Protein AF-A0A9E3IB87-F1 (afdb_monomer_lite)

Foldseek 3Di:
DVVVVVCVVCVVVVNNVPDDDDPDDDLLVVLLPDQAEEECDPVSQVSNVVSVHHYAHPDPPGPPPPPPPDDDDDD

Secondary structure (DSSP, 8-state):
-HHHHHHHHHHHTT-GGG-----SS-HHHHHHH-S-EEES-HHHHHHHHHTT--EEETTTT--------------

Radius of gyration: 16.28 Å; chains: 1; bounding box: 44×37×33 Å

pLDDT: mean 77.24, std 18.48, range [36.44, 95.69]

Structure (mmCIF, N/CA/C/O backbone):
data_AF-A0A9E3IB87-F1
#
_entry.id   AF-A0A9E3IB87-F1
#
loop_
_atom_site.group_PDB
_atom_site.id
_atom_site.type_symbol
_atom_site.label_atom_id
_atom_site.label_alt_id
_atom_site.label_comp_id
_atom_site.label_asym_id
_atom_site.label_entity_id
_atom_site.label_seq_id
_atom_site.pdbx_PDB_ins_code
_atom_site.Cartn_x
_atom_site.Cartn_y
_atom_site.Cartn_z
_atom_site.occupancy
_atom_site.B_iso_or_equiv
_atom_site.auth_seq_id
_atom_site.auth_comp_id
_atom_site.auth_asym_id
_atom_site.auth_atom_id
_atom_site.pdbx_PDB_model_num
ATOM 1 N N . ASP A 1 1 ? 11.068 -8.109 13.195 1.00 86.75 1 ASP A N 1
ATOM 2 C CA . ASP A 1 1 ? 9.920 -8.829 12.621 1.00 86.75 1 ASP A CA 1
ATOM 3 C C . ASP A 1 1 ? 8.864 -7.822 12.177 1.00 86.75 1 ASP A C 1
ATOM 5 O O . ASP A 1 1 ? 8.259 -7.160 13.017 1.00 86.75 1 ASP A O 1
ATOM 9 N N . TRP A 1 2 ? 8.716 -7.640 10.863 1.00 89.88 2 TRP A N 1
ATOM 10 C CA . TRP A 1 2 ? 7.732 -6.713 10.298 1.00 89.88 2 TRP A CA 1
ATOM 11 C C . TRP A 1 2 ? 6.298 -7.224 10.437 1.00 89.88 2 TRP A C 1
ATOM 13 O O . TRP A 1 2 ? 5.403 -6.402 10.615 1.00 89.88 2 TRP A O 1
ATOM 23 N N . ARG A 1 3 ? 6.081 -8.549 10.450 1.00 89.94 3 ARG A N 1
ATOM 24 C CA . ARG A 1 3 ? 4.740 -9.135 10.597 1.00 89.94 3 ARG A CA 1
ATOM 25 C C . ARG A 1 3 ? 4.129 -8.735 11.931 1.00 89.94 3 ARG A C 1
ATOM 27 O O . ARG A 1 3 ? 3.040 -8.169 11.968 1.00 89.94 3 ARG A O 1
ATOM 34 N N . ARG A 1 4 ? 4.886 -8.940 13.014 1.00 93.25 4 ARG A N 1
ATOM 35 C CA . ARG A 1 4 ? 4.457 -8.573 14.369 1.00 93.25 4 ARG A CA 1
ATOM 36 C C . ARG A 1 4 ? 4.166 -7.079 14.490 1.00 93.25 4 ARG A C 1
ATOM 38 O O . ARG A 1 4 ? 3.111 -6.695 14.969 1.00 93.25 4 ARG A O 1
ATOM 45 N N . ARG A 1 5 ? 5.072 -6.233 13.991 1.00 94.19 5 ARG A N 1
ATOM 46 C CA . ARG A 1 5 ? 4.914 -4.775 14.082 1.00 94.19 5 ARG A CA 1
ATOM 47 C C . ARG A 1 5 ? 3.667 -4.271 13.349 1.00 94.19 5 ARG A C 1
ATOM 49 O O . ARG A 1 5 ? 3.007 -3.369 13.849 1.00 94.19 5 ARG A O 1
ATOM 56 N N . ILE A 1 6 ? 3.357 -4.829 12.178 1.00 93.38 6 ILE A N 1
ATOM 57 C CA . ILE A 1 6 ? 2.154 -4.469 11.414 1.00 93.38 6 ILE A CA 1
ATOM 58 C C . ILE A 1 6 ? 0.895 -4.942 12.144 1.00 93.38 6 ILE A C 1
ATOM 60 O O 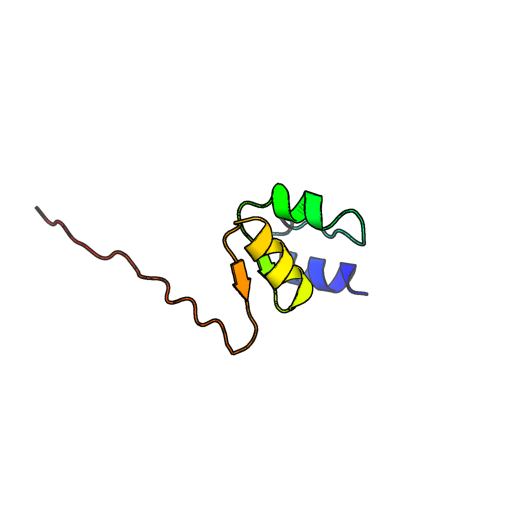. ILE A 1 6 ? -0.046 -4.163 12.264 1.00 93.38 6 ILE A O 1
ATOM 64 N N . ALA A 1 7 ? 0.900 -6.163 12.688 1.00 93.56 7 ALA A N 1
ATOM 65 C CA . ALA A 1 7 ? -0.217 -6.687 13.471 1.00 93.56 7 ALA A CA 1
ATOM 66 C C . ALA A 1 7 ? -0.508 -5.832 14.719 1.00 93.56 7 ALA A C 1
ATOM 68 O O . ALA A 1 7 ? -1.662 -5.488 14.962 1.00 93.56 7 ALA A O 1
ATOM 69 N N . ASP A 1 8 ? 0.529 -5.419 15.456 1.00 95.62 8 ASP A N 1
ATOM 70 C CA . ASP A 1 8 ? 0.388 -4.565 16.644 1.00 95.62 8 ASP A CA 1
ATOM 71 C C . ASP A 1 8 ? -0.250 -3.207 16.292 1.00 95.62 8 ASP A C 1
ATOM 73 O O . ASP A 1 8 ? -1.156 -2.734 16.981 1.00 95.62 8 ASP A O 1
ATOM 77 N N . ILE A 1 9 ? 0.191 -2.587 15.190 1.00 95.06 9 ILE A N 1
ATOM 78 C CA . ILE A 1 9 ? -0.357 -1.309 14.708 1.00 95.06 9 ILE A CA 1
ATOM 79 C C . ILE A 1 9 ? -1.804 -1.486 14.232 1.00 95.06 9 ILE A C 1
ATOM 81 O O . ILE A 1 9 ? -2.661 -0.682 14.591 1.00 95.06 9 ILE A O 1
ATOM 85 N N . ALA A 1 10 ? -2.093 -2.533 13.455 1.00 94.50 10 ALA A N 1
ATOM 86 C CA . ALA A 1 10 ? -3.438 -2.808 12.953 1.00 94.50 10 ALA A CA 1
ATOM 87 C C . ALA A 1 10 ? -4.429 -3.060 14.098 1.00 94.50 10 ALA A C 1
ATOM 89 O O . ALA A 1 10 ? -5.539 -2.525 14.074 1.00 94.50 10 ALA A O 1
ATOM 90 N N . HIS A 1 11 ? -3.996 -3.782 15.137 1.00 95.69 11 HIS A N 1
ATOM 91 C CA . HIS A 1 11 ? -4.786 -4.009 16.342 1.00 95.69 11 HIS A CA 1
ATOM 92 C C . HIS A 1 11 ? -5.048 -2.701 17.094 1.00 95.69 11 HIS A C 1
ATOM 94 O O . HIS A 1 11 ? -6.190 -2.409 17.439 1.00 95.69 11 HIS A O 1
ATOM 100 N N . ALA A 1 12 ? -4.018 -1.876 17.300 1.00 95.38 12 ALA A N 1
ATOM 101 C CA . ALA A 1 12 ? -4.163 -0.583 17.968 1.00 95.38 12 ALA A CA 1
ATOM 102 C C . ALA A 1 12 ? -5.103 0.387 17.225 1.00 95.38 12 ALA A C 1
ATOM 104 O O . ALA A 1 12 ? -5.697 1.256 17.856 1.00 95.38 12 ALA A O 1
ATOM 105 N N . GLN A 1 13 ? -5.237 0.247 15.903 1.00 94.19 13 GLN A N 1
ATOM 106 C CA . GLN A 1 13 ? -6.138 1.051 15.069 1.00 94.19 13 GLN A CA 1
ATOM 107 C C . GLN A 1 13 ? -7.494 0.373 14.792 1.00 94.19 13 GLN A C 1
ATOM 109 O O . GLN A 1 13 ? -8.340 0.973 14.136 1.00 94.19 13 GLN A O 1
ATOM 114 N N . GLY A 1 14 ? -7.718 -0.856 15.275 1.00 94.81 14 GLY A N 1
ATOM 115 C CA . GLY A 1 14 ? -8.978 -1.586 15.095 1.00 94.81 14 GLY A CA 1
ATOM 116 C C . GLY A 1 14 ? -9.277 -2.007 13.651 1.00 94.81 14 GLY A C 1
ATOM 117 O O . GLY A 1 14 ? -10.443 -2.096 13.283 1.00 94.81 14 GLY A O 1
ATOM 118 N N . VAL A 1 15 ? -8.247 -2.234 12.829 1.00 95.38 15 VAL A N 1
ATOM 119 C CA . VAL A 1 15 ? -8.380 -2.570 11.392 1.00 95.38 15 VAL A CA 1
ATOM 120 C C . VAL A 1 15 ? -7.744 -3.912 11.023 1.00 95.38 15 VAL A C 1
ATOM 122 O O . VAL A 1 15 ? -7.456 -4.163 9.856 1.00 95.38 15 VAL A O 1
ATOM 125 N N . SER A 1 16 ? -7.472 -4.775 12.003 1.00 92.19 16 SER A N 1
ATOM 126 C CA . SER A 1 16 ? -6.777 -6.053 11.788 1.00 92.19 16 SER A CA 1
ATOM 127 C C . SER A 1 16 ? -7.458 -6.973 10.772 1.00 92.19 16 SER A C 1
ATOM 129 O O . SER A 1 16 ? -6.780 -7.732 10.092 1.00 92.19 16 SER A O 1
ATOM 131 N N . ASP A 1 17 ? -8.779 -6.893 10.642 1.00 93.12 17 ASP A N 1
ATOM 132 C CA . ASP A 1 17 ? -9.605 -7.627 9.676 1.00 93.12 17 ASP A CA 1
ATOM 133 C C . ASP A 1 17 ? -9.491 -7.094 8.235 1.00 93.12 17 ASP A C 1
ATOM 135 O O . ASP A 1 17 ? -10.007 -7.703 7.300 1.00 93.12 17 ASP A O 1
ATOM 139 N N . ARG A 1 18 ? -8.817 -5.955 8.046 1.00 92.56 18 ARG A N 1
ATOM 140 C CA . ARG A 1 18 ? -8.666 -5.256 6.761 1.00 92.56 18 ARG A CA 1
ATOM 141 C C . ARG A 1 18 ? -7.209 -5.092 6.329 1.00 92.56 18 ARG A C 1
ATOM 143 O O . ARG A 1 18 ? -6.943 -4.349 5.383 1.00 92.56 18 ARG A O 1
ATOM 150 N N . VAL A 1 19 ? -6.268 -5.723 7.034 1.00 92.38 19 VAL A N 1
ATOM 151 C CA . VAL A 1 19 ? -4.8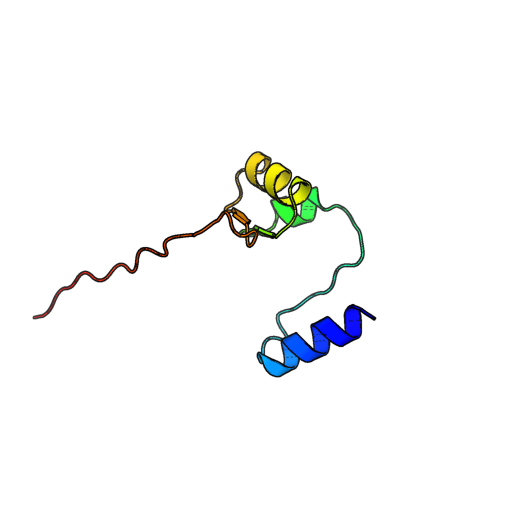29 -5.602 6.772 1.00 92.38 19 VAL A CA 1
ATOM 152 C C . VAL A 1 19 ? -4.253 -6.958 6.392 1.00 92.38 19 VAL A C 1
ATOM 154 O O . VAL A 1 19 ? -4.075 -7.829 7.238 1.00 92.38 19 VAL A O 1
ATOM 157 N N . ASP A 1 20 ? -3.872 -7.086 5.125 1.00 91.44 20 ASP A N 1
ATOM 158 C CA . ASP A 1 20 ? -3.117 -8.226 4.617 1.00 91.44 20 ASP A CA 1
ATOM 159 C C . ASP A 1 20 ? -1.641 -7.855 4.452 1.00 91.44 20 ASP A C 1
ATOM 161 O O . ASP A 1 20 ? -1.299 -6.824 3.865 1.00 91.44 20 ASP A O 1
ATOM 165 N N . LEU A 1 21 ? -0.746 -8.714 4.945 1.00 89.75 21 LEU A N 1
ATOM 166 C CA . LEU A 1 21 ? 0.690 -8.577 4.719 1.00 89.75 21 LEU A CA 1
ATOM 167 C C . LEU A 1 21 ? 1.145 -9.522 3.611 1.00 89.75 21 LEU A C 1
ATOM 169 O O . LEU A 1 21 ? 1.178 -10.740 3.785 1.00 89.75 21 LEU A O 1
ATOM 173 N N . ILE A 1 22 ? 1.563 -8.935 2.497 1.00 89.38 22 ILE A N 1
ATOM 174 C CA . ILE A 1 22 ? 2.070 -9.651 1.330 1.00 89.38 22 ILE A CA 1
ATOM 175 C C . ILE A 1 22 ? 3.594 -9.487 1.288 1.00 89.38 22 ILE A C 1
ATOM 177 O O . ILE A 1 22 ? 4.099 -8.372 1.186 1.00 89.38 22 ILE A O 1
ATOM 181 N N . ASP A 1 23 ? 4.327 -10.597 1.376 1.00 82.50 23 ASP A N 1
ATOM 182 C CA . ASP A 1 23 ? 5.799 -10.638 1.415 1.00 82.50 23 ASP A CA 1
ATOM 183 C C . ASP A 1 23 ? 6.360 -11.176 0.086 1.00 82.50 23 ASP A C 1
ATOM 185 O O . ASP A 1 23 ? 7.031 -12.205 0.034 1.00 82.50 23 ASP A O 1
ATOM 189 N N . GLY A 1 24 ? 5.984 -10.517 -1.016 1.00 81.88 24 GLY A N 1
ATOM 190 C CA . GLY A 1 24 ? 6.371 -10.880 -2.385 1.00 81.88 24 GLY A CA 1
ATOM 191 C C . GLY A 1 24 ? 5.193 -11.178 -3.319 1.00 81.88 24 GLY A C 1
ATOM 192 O O . GLY A 1 24 ? 4.036 -11.207 -2.910 1.00 81.88 24 GLY A O 1
ATOM 193 N N . GLY A 1 25 ? 5.490 -11.385 -4.603 1.00 84.31 25 GLY A N 1
ATOM 194 C CA . GLY A 1 25 ? 4.494 -11.591 -5.659 1.00 84.31 25 GLY A CA 1
ATOM 195 C C . GLY A 1 25 ? 4.617 -10.575 -6.795 1.00 84.31 25 GLY A C 1
ATOM 196 O O . GLY A 1 25 ? 5.620 -9.874 -6.913 1.00 84.31 25 GLY A O 1
ATOM 197 N N . ASP A 1 26 ? 3.592 -10.516 -7.644 1.00 86.25 26 ASP A N 1
ATOM 198 C CA . ASP A 1 26 ? 3.526 -9.603 -8.788 1.00 86.25 26 ASP A CA 1
ATOM 199 C C . ASP A 1 26 ? 2.894 -8.271 -8.359 1.00 86.25 26 ASP A C 1
ATOM 201 O O . ASP A 1 26 ? 1.672 -8.140 -8.227 1.00 86.25 26 ASP A O 1
ATOM 205 N N . LEU A 1 27 ? 3.758 -7.289 -8.103 1.00 83.44 27 LEU A N 1
ATOM 206 C CA . LEU A 1 27 ? 3.367 -5.953 -7.671 1.00 83.44 27 LEU A CA 1
ATOM 207 C C . LEU A 1 27 ? 2.466 -5.249 -8.695 1.00 83.44 27 LEU A C 1
ATOM 209 O O . LEU A 1 27 ? 1.516 -4.574 -8.298 1.00 83.44 27 LEU A O 1
ATOM 213 N N . ASP A 1 28 ? 2.720 -5.428 -9.990 1.00 85.00 28 ASP A N 1
ATOM 214 C CA . ASP A 1 28 ? 1.962 -4.763 -11.050 1.00 85.00 28 ASP A CA 1
ATOM 215 C C . ASP A 1 28 ? 0.513 -5.250 -11.049 1.00 85.00 28 ASP A C 1
ATOM 217 O O . ASP A 1 28 ? -0.423 -4.451 -11.134 1.00 85.00 28 ASP A O 1
ATOM 221 N N . ARG A 1 29 ? 0.300 -6.556 -10.845 1.00 86.81 29 ARG A N 1
ATOM 222 C CA . ARG A 1 29 ? -1.049 -7.123 -10.683 1.00 86.81 29 ARG A CA 1
ATOM 223 C C . ARG A 1 29 ? -1.754 -6.616 -9.432 1.00 86.81 29 ARG A C 1
ATOM 225 O O . ARG A 1 29 ? -2.963 -6.374 -9.481 1.00 86.81 29 ARG A O 1
ATOM 232 N N . LEU A 1 30 ? -1.030 -6.460 -8.324 1.00 86.94 30 LEU A N 1
ATOM 233 C CA . LEU A 1 30 ? -1.591 -5.917 -7.084 1.00 86.94 30 LEU A CA 1
ATOM 234 C C . LEU A 1 30 ? -2.032 -4.461 -7.281 1.00 86.94 30 LEU A C 1
ATOM 236 O O . LEU A 1 30 ? -3.168 -4.115 -6.960 1.00 86.94 30 LEU A O 1
ATOM 240 N N . ILE A 1 31 ? -1.183 -3.633 -7.893 1.00 85.75 31 ILE A N 1
ATOM 241 C CA . ILE A 1 31 ? -1.478 -2.229 -8.209 1.00 85.75 31 ILE A CA 1
ATOM 242 C C . ILE A 1 31 ? -2.649 -2.121 -9.193 1.00 85.75 31 ILE A C 1
ATOM 244 O O . ILE A 1 31 ? -3.569 -1.333 -8.976 1.00 85.75 31 ILE A O 1
ATOM 248 N N . ALA A 1 32 ? -2.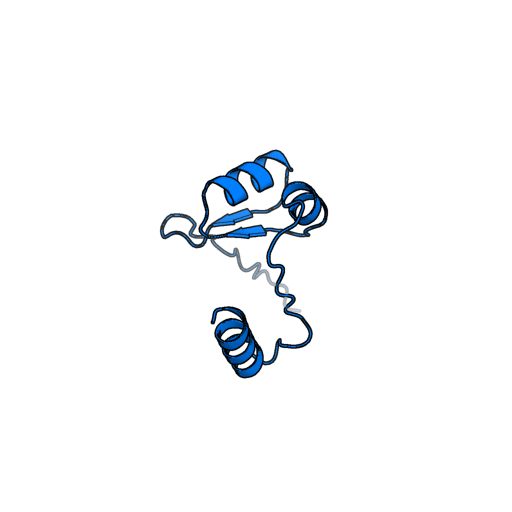671 -2.936 -10.250 1.00 85.94 32 ALA A N 1
ATOM 249 C CA . ALA A 1 32 ? -3.737 -2.919 -11.250 1.00 85.94 32 ALA A CA 1
ATOM 250 C C . ALA A 1 32 ? -5.119 -3.227 -10.648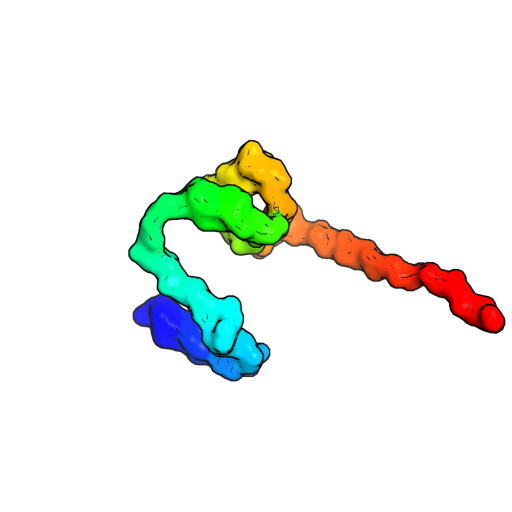 1.00 85.94 32 ALA A C 1
ATOM 252 O O . ALA A 1 32 ? -6.133 -2.689 -11.105 1.00 85.94 32 ALA A O 1
ATOM 253 N N . ARG A 1 33 ? -5.175 -4.055 -9.599 1.00 86.75 33 ARG A N 1
ATOM 254 C CA . ARG A 1 33 ? -6.415 -4.392 -8.884 1.00 86.75 33 ARG A CA 1
ATOM 255 C C . ARG A 1 33 ? -6.725 -3.460 -7.714 1.00 86.75 33 ARG A C 1
ATOM 257 O O . ARG A 1 33 ? -7.845 -3.494 -7.211 1.00 86.75 33 ARG A O 1
ATOM 264 N N . ALA A 1 34 ? -5.781 -2.620 -7.301 1.00 87.44 34 ALA A N 1
ATOM 265 C CA . ALA A 1 34 ? -5.996 -1.657 -6.236 1.00 87.44 34 ALA A CA 1
ATOM 266 C C . ALA A 1 34 ? -6.967 -0.543 -6.670 1.00 87.44 34 ALA A C 1
ATOM 268 O O . ALA A 1 34 ? -7.008 -0.127 -7.836 1.00 87.44 34 ALA A O 1
ATOM 269 N N . VAL A 1 35 ? -7.735 -0.041 -5.700 1.00 88.12 35 VAL A N 1
ATOM 270 C CA . VAL A 1 35 ? -8.574 1.162 -5.857 1.00 88.12 35 VAL A CA 1
ATOM 271 C C . VAL A 1 35 ? -7.705 2.426 -5.862 1.00 88.12 35 VAL A C 1
ATOM 273 O O . VAL A 1 35 ? -8.003 3.388 -6.561 1.00 88.12 35 VAL A O 1
ATOM 276 N N . GLY A 1 36 ? -6.593 2.397 -5.130 1.00 85.94 36 GLY A N 1
ATOM 277 C CA . GLY A 1 36 ? -5.578 3.441 -5.083 1.00 85.94 36 GLY A CA 1
ATOM 278 C C . GLY A 1 36 ? -4.353 2.945 -4.322 1.00 85.94 36 GLY A C 1
ATOM 279 O O . GLY A 1 36 ? -4.414 1.917 -3.645 1.00 85.94 36 GLY A O 1
ATOM 280 N N . VAL A 1 37 ? -3.236 3.653 -4.453 1.00 86.81 37 VAL A N 1
ATOM 281 C CA . VAL A 1 37 ? -1.952 3.258 -3.863 1.00 86.81 37 VAL A CA 1
ATOM 282 C C . VAL A 1 37 ? -1.439 4.369 -2.959 1.00 86.81 37 VAL A C 1
ATOM 284 O O . VAL A 1 37 ? -1.243 5.501 -3.395 1.00 86.81 37 VAL A O 1
ATOM 287 N N . VAL A 1 38 ? -1.188 4.037 -1.694 1.00 87.25 38 VAL A N 1
ATOM 288 C CA . VAL A 1 38 ? -0.471 4.906 -0.756 1.00 87.25 38 VAL A CA 1
ATOM 289 C C . VAL A 1 38 ? 0.932 4.345 -0.593 1.00 87.25 38 VAL A C 1
ATOM 291 O O . VAL A 1 38 ? 1.092 3.186 -0.219 1.00 87.25 38 VAL A O 1
ATOM 294 N N . THR A 1 39 ? 1.959 5.129 -0.903 1.00 85.88 39 THR A N 1
ATOM 295 C CA . THR A 1 39 ? 3.343 4.641 -0.861 1.00 85.88 39 THR A CA 1
ATOM 296 C C . THR A 1 39 ? 4.319 5.725 -0.428 1.00 85.88 39 THR A C 1
ATOM 298 O O . THR A 1 39 ? 4.052 6.911 -0.553 1.00 85.88 39 THR A O 1
ATOM 301 N N . VAL A 1 40 ? 5.470 5.323 0.100 1.00 81.81 40 VAL A N 1
ATOM 302 C CA . VAL A 1 40 ? 6.638 6.201 0.300 1.00 81.81 40 VAL A CA 1
ATOM 303 C C . VAL A 1 40 ? 7.748 5.901 -0.714 1.00 81.81 40 VAL A C 1
ATOM 305 O O . VAL A 1 40 ? 8.810 6.514 -0.675 1.00 81.81 40 VAL A O 1
ATOM 308 N N . ASN A 1 41 ? 7.521 4.932 -1.605 1.00 78.69 41 ASN A N 1
ATOM 309 C CA . ASN A 1 41 ? 8.501 4.421 -2.552 1.00 78.69 41 ASN A CA 1
ATOM 310 C C . ASN A 1 41 ? 8.292 5.018 -3.954 1.00 78.69 41 ASN A C 1
ATOM 312 O O . ASN A 1 41 ? 7.162 5.121 -4.434 1.00 78.69 41 ASN A O 1
ATOM 316 N N . SER A 1 42 ? 9.390 5.366 -4.627 1.00 74.88 42 SER A N 1
ATOM 317 C CA . SER A 1 42 ? 9.384 5.969 -5.964 1.00 74.88 42 SER A CA 1
ATOM 318 C C . SER A 1 42 ? 9.016 4.985 -7.076 1.00 74.88 42 SER A C 1
ATOM 320 O O . SER A 1 42 ? 8.283 5.361 -7.986 1.00 74.88 42 SER A O 1
ATOM 322 N N . THR A 1 43 ? 9.463 3.728 -7.001 1.00 80.75 43 THR A N 1
ATOM 323 C CA . THR A 1 43 ? 9.161 2.696 -8.005 1.00 80.75 43 THR A CA 1
ATOM 324 C C . THR A 1 43 ? 7.682 2.344 -7.978 1.00 80.75 43 THR A C 1
ATOM 326 O O . THR A 1 43 ? 7.014 2.416 -9.001 1.00 80.75 43 THR A O 1
ATOM 329 N N . VAL A 1 44 ? 7.142 2.063 -6.789 1.00 80.38 44 VAL A N 1
ATOM 330 C CA . VAL A 1 44 ? 5.711 1.763 -6.614 1.00 80.38 44 VAL A CA 1
ATOM 331 C C . VAL A 1 44 ? 4.850 2.955 -7.044 1.00 80.38 44 VAL A C 1
ATOM 333 O O . VAL A 1 44 ? 3.826 2.775 -7.700 1.00 80.38 44 VAL A O 1
ATOM 336 N N . GLY A 1 45 ? 5.274 4.175 -6.696 1.00 78.31 45 GLY A N 1
ATOM 337 C CA . GLY A 1 45 ? 4.571 5.396 -7.077 1.00 78.31 45 GLY A CA 1
ATOM 338 C C . GLY A 1 45 ? 4.527 5.590 -8.592 1.00 78.31 45 GLY A C 1
ATOM 339 O O . GLY A 1 45 ? 3.456 5.836 -9.141 1.00 78.31 45 GLY A O 1
ATOM 340 N N . LEU A 1 46 ? 5.663 5.419 -9.276 1.00 79.12 46 LEU A N 1
ATOM 341 C CA . LEU A 1 46 ? 5.736 5.529 -10.731 1.00 79.12 46 LEU A CA 1
ATOM 342 C C . LEU A 1 46 ? 4.909 4.439 -11.425 1.00 79.12 46 LEU A C 1
ATOM 344 O O . LEU A 1 46 ? 4.130 4.752 -12.320 1.00 79.12 46 LEU A O 1
ATOM 348 N N . THR A 1 47 ? 5.012 3.185 -10.982 1.00 81.81 47 THR A N 1
ATOM 349 C CA . THR A 1 47 ? 4.219 2.072 -11.525 1.00 81.81 47 THR A CA 1
ATOM 350 C C . THR A 1 47 ? 2.718 2.318 -11.376 1.00 81.81 47 THR A C 1
ATOM 352 O O . THR A 1 47 ? 1.956 2.092 -12.313 1.00 81.81 47 THR A O 1
ATOM 355 N N . ALA A 1 48 ? 2.270 2.835 -10.230 1.00 79.50 48 ALA A N 1
ATOM 356 C CA . ALA A 1 48 ? 0.859 3.129 -10.009 1.00 79.50 48 ALA A CA 1
ATOM 357 C C . ALA A 1 48 ? 0.350 4.315 -10.847 1.00 79.50 48 ALA A C 1
ATOM 359 O O . ALA A 1 48 ? -0.777 4.261 -11.343 1.00 79.50 48 ALA A O 1
ATOM 360 N N . LEU A 1 49 ? 1.187 5.332 -11.086 1.00 78.75 49 LEU A N 1
ATOM 361 C CA . LEU A 1 49 ? 0.879 6.407 -12.036 1.00 78.75 49 LEU A CA 1
ATOM 362 C C . LEU A 1 49 ? 0.752 5.876 -13.469 1.00 78.75 49 LEU A C 1
ATOM 364 O O . LEU A 1 49 ? -0.206 6.214 -14.162 1.00 78.75 49 LEU A O 1
ATOM 368 N N . LEU A 1 50 ? 1.678 5.014 -13.901 1.00 83.06 50 LEU A N 1
ATOM 369 C CA . LEU A 1 50 ? 1.628 4.378 -15.222 1.00 83.06 50 LEU A CA 1
ATOM 370 C C . LEU A 1 50 ? 0.390 3.485 -15.384 1.00 83.06 50 LEU A C 1
ATOM 372 O O . LEU A 1 50 ? -0.193 3.431 -16.463 1.00 83.06 50 LEU A O 1
ATOM 376 N N . ALA A 1 51 ? -0.060 2.845 -14.303 1.00 84.12 51 ALA A N 1
ATOM 377 C CA . ALA A 1 51 ? -1.294 2.062 -14.261 1.00 84.12 51 ALA A CA 1
ATOM 378 C C . ALA A 1 51 ? -2.578 2.917 -14.145 1.00 84.12 51 ALA A C 1
ATOM 380 O O . ALA A 1 51 ? -3.658 2.364 -13.922 1.00 84.12 51 ALA A O 1
ATOM 381 N N . ALA A 1 52 ? -2.470 4.248 -14.266 1.00 83.00 52 ALA A N 1
ATOM 382 C CA . ALA A 1 52 ? -3.563 5.214 -14.130 1.00 83.00 52 ALA A CA 1
ATOM 383 C C . ALA A 1 52 ? -4.356 5.073 -12.816 1.00 83.00 52 ALA A C 1
ATOM 385 O O . ALA A 1 52 ? -5.568 5.296 -12.767 1.00 83.00 52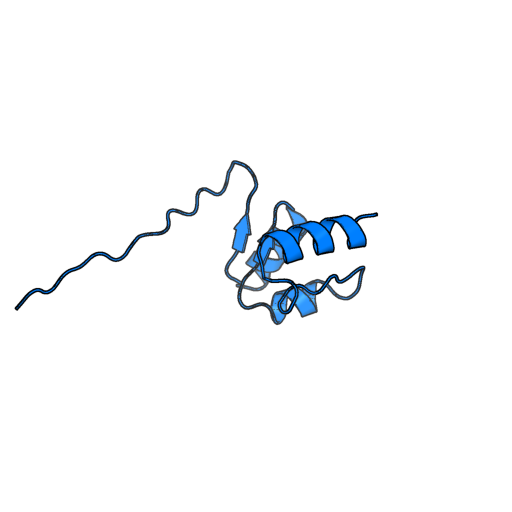 ALA A O 1
ATOM 386 N N . LYS A 1 53 ? -3.676 4.687 -11.730 1.00 85.25 53 LYS A N 1
ATOM 387 C CA . LYS A 1 53 ? -4.283 4.562 -10.404 1.00 85.25 53 LYS A CA 1
ATOM 388 C C . LYS A 1 53 ? -4.128 5.856 -9.609 1.00 85.25 53 LYS A C 1
ATOM 390 O O . LYS A 1 53 ? -3.098 6.516 -9.719 1.00 85.25 53 LYS A O 1
ATOM 395 N N . PRO A 1 54 ? -5.106 6.216 -8.760 1.00 85.31 54 PRO A N 1
ATOM 396 C CA . PRO A 1 54 ? -4.918 7.274 -7.775 1.00 85.31 54 PRO A CA 1
ATOM 397 C C . PRO A 1 54 ? -3.743 6.935 -6.843 1.00 85.31 54 PRO A C 1
ATOM 399 O O . PRO A 1 54 ? -3.748 5.878 -6.208 1.00 85.31 54 PRO A O 1
ATOM 402 N N . VAL A 1 55 ? -2.744 7.821 -6.755 1.00 84.19 55 VAL A N 1
ATOM 403 C CA . VAL A 1 55 ? -1.549 7.637 -5.910 1.00 84.19 55 VAL A CA 1
ATOM 404 C C . VAL A 1 55 ? -1.425 8.760 -4.888 1.00 84.19 55 VAL A C 1
ATOM 406 O O . VAL A 1 55 ? -1.468 9.937 -5.241 1.00 84.19 55 VAL A O 1
ATOM 409 N N . ILE A 1 56 ? -1.190 8.395 -3.628 1.00 83.81 56 ILE A N 1
ATOM 410 C CA . ILE A 1 56 ? -0.788 9.318 -2.563 1.00 83.81 56 ILE A CA 1
ATOM 411 C C . ILE A 1 56 ? 0.614 8.922 -2.103 1.00 83.81 56 ILE A C 1
ATOM 413 O O . ILE A 1 56 ? 0.855 7.783 -1.710 1.00 83.81 56 ILE A O 1
ATOM 417 N N . SER A 1 57 ? 1.550 9.865 -2.151 1.00 79.44 57 SER A N 1
ATOM 418 C CA . SER A 1 57 ? 2.939 9.624 -1.753 1.00 79.44 57 SER A CA 1
ATOM 419 C C . SER A 1 57 ? 3.206 10.205 -0.370 1.00 79.44 57 SER A C 1
ATOM 421 O O . SER A 1 57 ? 3.398 11.400 -0.241 1.00 79.44 57 SER A O 1
ATOM 423 N N . CYS A 1 58 ? 3.279 9.407 0.688 1.00 67.69 58 CYS A N 1
ATOM 424 C CA . CYS A 1 58 ? 3.501 9.941 2.042 1.00 67.69 58 CYS A CA 1
ATOM 425 C C . CYS A 1 58 ? 4.940 10.436 2.308 1.00 67.6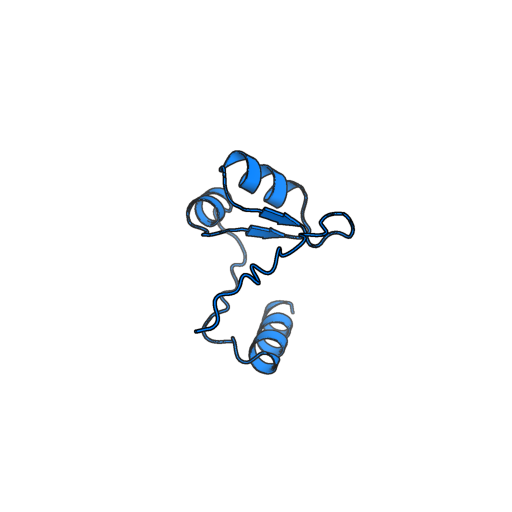9 58 CYS A C 1
ATOM 427 O O . CYS A 1 58 ? 5.272 10.763 3.448 1.00 67.69 58 CYS A O 1
ATOM 429 N N . SER A 1 59 ? 5.803 10.520 1.287 1.00 56.19 59 SER A N 1
ATOM 430 C CA . SER A 1 59 ? 7.023 11.329 1.376 1.00 56.19 59 SER A CA 1
ATOM 431 C C . SER A 1 59 ? 6.648 12.801 1.604 1.00 56.19 59 SER A C 1
ATOM 433 O O . SER A 1 59 ? 5.572 13.241 1.201 1.00 56.19 59 SER A O 1
ATOM 435 N N . ALA A 1 60 ? 7.525 13.592 2.229 1.00 52.88 60 ALA A N 1
ATOM 436 C CA . ALA A 1 60 ? 7.266 14.990 2.614 1.00 52.88 60 ALA A CA 1
ATOM 437 C C . ALA A 1 60 ? 6.813 15.936 1.467 1.00 52.88 60 ALA A C 1
ATOM 439 O O . ALA A 1 60 ? 6.524 17.104 1.707 1.00 52.88 60 ALA A O 1
ATOM 440 N N . GLN A 1 61 ? 6.748 15.448 0.226 1.00 50.25 61 GLN A N 1
ATOM 441 C CA . GLN A 1 61 ? 6.378 16.188 -0.975 1.00 50.25 61 GLN A CA 1
ATOM 442 C C . GLN A 1 61 ? 4.913 16.009 -1.416 1.00 50.25 61 GLN A C 1
ATOM 444 O O . GLN A 1 61 ? 4.484 16.781 -2.269 1.00 50.25 61 GLN A O 1
ATOM 449 N N . ASN A 1 62 ? 4.120 15.066 -0.881 1.00 41.19 62 ASN A N 1
ATOM 450 C CA . ASN A 1 62 ? 2.716 14.918 -1.311 1.00 41.19 62 ASN A CA 1
ATOM 451 C C . ASN A 1 62 ? 1.729 15.392 -0.242 1.00 41.19 62 ASN A C 1
ATOM 453 O O . ASN A 1 62 ? 1.178 14.633 0.556 1.00 41.19 62 ASN A O 1
ATOM 457 N N . ARG A 1 63 ? 1.488 16.700 -0.251 1.00 36.44 63 ARG A N 1
ATOM 458 C CA . ARG A 1 63 ? 0.412 17.318 0.516 1.00 36.44 63 ARG A CA 1
ATOM 459 C C . ARG A 1 63 ? -0.877 17.205 -0.300 1.00 36.44 63 ARG A C 1
ATOM 461 O O . ARG A 1 63 ? -1.238 18.131 -1.022 1.00 36.44 63 ARG A O 1
ATOM 468 N N . VAL A 1 64 ? -1.565 16.066 -0.207 1.00 45.53 64 VAL A N 1
ATOM 469 C CA . VAL A 1 64 ? -2.927 15.941 -0.745 1.00 45.53 64 VAL A CA 1
ATOM 470 C C . VAL A 1 64 ? -3.826 16.871 0.066 1.00 45.53 64 VAL A C 1
ATOM 472 O O . VAL A 1 64 ? -4.164 16.600 1.216 1.00 45.53 64 VAL A O 1
ATOM 475 N N . ALA A 1 65 ? -4.172 18.011 -0.528 1.00 41.72 65 ALA A N 1
ATOM 476 C CA . ALA A 1 65 ? -5.237 18.864 -0.037 1.00 41.72 65 ALA A CA 1
ATOM 477 C C . ALA A 1 65 ? -6.553 18.100 -0.220 1.00 41.72 65 ALA A C 1
ATOM 479 O O . ALA A 1 65 ? -7.118 18.066 -1.312 1.00 41.72 65 ALA A O 1
ATOM 480 N N . LEU A 1 66 ? -7.022 17.450 0.845 1.00 39.50 66 LEU A N 1
ATOM 481 C CA . LEU A 1 66 ? -8.397 16.977 0.916 1.00 39.50 66 LEU A CA 1
ATOM 482 C C . LEU A 1 66 ? -9.291 18.217 0.869 1.00 39.50 66 LEU A C 1
ATOM 484 O O . LEU A 1 66 ? -9.412 18.957 1.845 1.00 39.50 66 LEU A O 1
ATOM 488 N N . ARG A 1 67 ? -9.867 18.487 -0.303 1.00 36.84 67 ARG A N 1
ATOM 489 C CA . ARG A 1 67 ? -10.906 19.497 -0.470 1.00 36.84 67 ARG A CA 1
ATOM 490 C C . ARG A 1 67 ? -12.147 18.955 0.234 1.00 36.84 67 ARG A C 1
ATOM 492 O O . ARG A 1 67 ? -12.849 18.115 -0.318 1.00 36.84 67 ARG A O 1
ATOM 499 N N . ALA A 1 68 ? -12.372 19.388 1.472 1.00 43.97 68 ALA A N 1
ATOM 500 C CA . ALA A 1 68 ? -13.657 19.207 2.126 1.00 43.97 68 ALA A CA 1
ATOM 501 C C . ALA A 1 68 ? -14.702 19.942 1.277 1.00 43.97 68 ALA A C 1
ATOM 503 O O . ALA A 1 68 ? -14.656 21.163 1.142 1.00 43.97 68 ALA A O 1
ATOM 504 N N . THR A 1 69 ? -15.604 19.198 0.643 1.00 43.16 69 THR A N 1
ATOM 505 C CA . THR A 1 69 ? -16.827 19.760 0.074 1.00 43.16 69 THR A CA 1
ATOM 506 C C . THR A 1 69 ? -17.740 20.120 1.237 1.00 43.16 69 THR A C 1
ATOM 508 O O . THR A 1 69 ? -18.503 19.287 1.722 1.00 43.16 69 THR A O 1
ATOM 511 N N . SER A 1 70 ? -17.609 21.346 1.729 1.00 57.47 70 SER A N 1
ATOM 512 C CA . SER A 1 70 ? -18.630 22.000 2.535 1.00 57.47 70 SER A CA 1
ATOM 513 C C . SER A 1 70 ? -19.364 22.980 1.634 1.00 57.47 70 SER A C 1
ATOM 515 O O . SER A 1 70 ? -18.918 24.107 1.501 1.00 57.47 70 SER A O 1
ATOM 517 N N . ASP A 1 71 ? -20.451 22.533 1.020 1.00 42.91 71 ASP A N 1
ATOM 518 C CA . ASP A 1 71 ? -21.540 23.379 0.527 1.00 42.91 71 ASP A CA 1
ATOM 519 C C . ASP A 1 71 ? -22.785 22.483 0.668 1.00 42.91 71 ASP A C 1
ATOM 521 O O . ASP A 1 71 ? -22.870 21.432 0.042 1.00 42.91 71 ASP A O 1
ATOM 525 N N . GLY A 1 72 ? -23.703 22.687 1.609 1.00 48.34 72 GLY A N 1
ATOM 526 C CA . GLY A 1 72 ? -24.269 23.962 2.013 1.00 48.34 72 GLY A CA 1
ATOM 527 C C . GLY A 1 72 ? -25.620 24.103 1.323 1.00 48.34 72 GLY A C 1
ATOM 528 O O . GLY A 1 72 ? -25.716 24.791 0.317 1.00 48.34 72 GLY A O 1
ATOM 529 N N . ASN A 1 73 ? -26.659 23.446 1.849 1.00 44.56 73 ASN A N 1
ATOM 530 C CA . ASN A 1 73 ? -28.001 24.000 1.731 1.00 44.56 73 ASN A CA 1
ATOM 531 C C . ASN A 1 73 ? -28.848 23.664 2.962 1.00 44.56 73 ASN A C 1
ATOM 533 O O . ASN A 1 73 ? -29.243 22.525 3.202 1.00 44.56 73 ASN A O 1
ATOM 537 N N . SER A 1 74 ? -29.035 24.709 3.754 1.00 43.88 74 SER A N 1
ATOM 538 C CA . SER A 1 74 ? -30.089 24.927 4.734 1.00 43.88 74 SER A CA 1
ATOM 539 C C . SER A 1 74 ? -31.424 25.241 4.042 1.00 43.88 74 SER A C 1
ATOM 541 O O . SER A 1 74 ? -31.405 25.842 2.968 1.00 43.88 74 SER A O 1
ATOM 543 N N . PHE A 1 75 ? -32.516 24.956 4.765 1.00 39.16 75 PHE A N 1
ATOM 544 C CA . PHE A 1 75 ? -33.953 25.145 4.480 1.00 39.16 75 PHE A CA 1
ATOM 545 C C . PHE A 1 75 ? -34.672 23.968 3.818 1.00 39.16 75 PHE A C 1
ATOM 547 O O . PHE A 1 75 ? -34.307 23.578 2.689 1.00 39.16 75 PHE A O 1
#

Sequence (75 aa):
DWRRRIADIAHAQGVSDRVDLIDGGDLDRLIARAVGVVTVNSTVGLTALLAAKPVISCSAQNRVALRATSDGNSF